Protein AF-A0A381Q3X6-F1 (afdb_monomer_lite)

Foldseek 3Di:
DAEPVVLVCLLVPQLPCCVVVVPPAAEEAQARHHPRAGDDPVSVVSNVVSVHDYYDYDPDHD

Organism: NCBI:txid408172

Radius of gyration: 11.4 Å; chains: 1; bounding box: 24×18×34 Å

Secondary structure (DSSP, 8-state):
-BHHHHHHHHHHHHHHHHHHTT----EEE-TBTTTTS---HHHHHHHHHTT--EEE--S---

Structure (mmCIF, N/CA/C/O backbone):
data_AF-A0A381Q3X6-F1
#
_entry.id   AF-A0A381Q3X6-F1
#
loop_
_atom_site.group_PDB
_atom_site.id
_atom_site.type_symbol
_atom_site.label_atom_id
_atom_site.label_alt_id
_atom_site.label_comp_id
_atom_site.label_asym_id
_atom_site.label_entity_id
_atom_site.label_seq_id
_atom_site.pdbx_PDB_ins_code
_atom_site.Cartn_x
_atom_site.Cartn_y
_atom_site.Cartn_z
_atom_site.occupancy
_atom_site.B_iso_or_equiv
_atom_site.auth_seq_id
_atom_site.auth_comp_id
_atom_site.auth_asym_id
_atom_site.auth_atom_id
_atom_site.pdbx_PDB_model_num
ATOM 1 N N . MET A 1 1 ? 3.008 4.730 -6.195 1.00 79.00 1 MET A N 1
ATOM 2 C CA . MET A 1 1 ? 4.001 3.918 -5.457 1.00 79.00 1 MET A CA 1
ATOM 3 C C . MET A 1 1 ? 5.289 3.872 -6.253 1.00 79.00 1 MET A C 1
ATOM 5 O O . MET A 1 1 ? 5.198 3.901 -7.471 1.00 79.00 1 MET A O 1
ATOM 9 N N . ILE A 1 2 ? 6.453 3.827 -5.596 1.00 81.88 2 ILE A N 1
ATOM 10 C CA . ILE A 1 2 ? 7.766 3.796 -6.259 1.00 81.88 2 ILE A CA 1
ATOM 11 C C . ILE A 1 2 ? 8.557 2.587 -5.748 1.00 81.88 2 ILE A C 1
ATOM 13 O O . ILE A 1 2 ? 9.022 2.591 -4.609 1.00 81.88 2 ILE A O 1
ATOM 17 N N . GLY A 1 3 ? 8.707 1.570 -6.596 1.00 82.94 3 GLY A N 1
ATOM 18 C CA . GLY A 1 3 ? 9.577 0.417 -6.380 1.00 82.94 3 GLY A CA 1
ATOM 19 C C . GLY A 1 3 ? 9.323 -0.364 -5.089 1.00 82.94 3 GLY A C 1
ATOM 20 O O . GLY A 1 3 ? 8.254 -0.301 -4.482 1.00 82.94 3 GLY A O 1
ATOM 21 N N . GLU A 1 4 ? 10.352 -1.099 -4.670 1.00 87.56 4 GLU A N 1
ATOM 22 C CA . GLU A 1 4 ? 10.377 -1.849 -3.409 1.00 87.56 4 GLU A CA 1
ATOM 23 C C . GLU A 1 4 ? 10.158 -0.981 -2.161 1.00 87.56 4 GLU A C 1
ATOM 25 O O . GLU A 1 4 ? 9.286 -1.345 -1.373 1.00 87.56 4 GLU A O 1
ATOM 30 N N . PRO A 1 5 ? 10.782 0.209 -2.015 1.00 89.62 5 PRO A N 1
ATOM 31 C CA . PRO A 1 5 ? 10.569 1.039 -0.828 1.00 89.62 5 PRO A CA 1
ATOM 32 C C . PRO A 1 5 ? 9.105 1.461 -0.653 1.00 89.62 5 PRO A C 1
ATOM 34 O O . PRO A 1 5 ? 8.590 1.528 0.462 1.00 89.62 5 PRO A O 1
ATOM 37 N N . GLY A 1 6 ? 8.406 1.722 -1.763 1.00 90.25 6 GLY A N 1
ATOM 38 C CA . GLY A 1 6 ? 6.979 2.020 -1.736 1.00 90.25 6 GLY A CA 1
ATOM 39 C C . GLY A 1 6 ? 6.130 0.824 -1.298 1.00 90.25 6 GLY A C 1
ATOM 40 O O . GLY A 1 6 ? 5.151 1.017 -0.577 1.00 90.25 6 GLY A O 1
ATOM 41 N N . ARG A 1 7 ? 6.503 -0.398 -1.701 1.00 91.06 7 ARG A N 1
ATOM 42 C CA . ARG A 1 7 ? 5.821 -1.627 -1.263 1.00 91.06 7 ARG A CA 1
ATOM 43 C C . ARG A 1 7 ? 6.064 -1.911 0.214 1.00 91.06 7 ARG A C 1
ATOM 45 O O . ARG A 1 7 ? 5.108 -2.203 0.925 1.00 91.06 7 ARG A O 1
ATOM 52 N N . ASP A 1 8 ? 7.303 -1.764 0.678 1.00 93.56 8 ASP A N 1
ATOM 53 C CA . ASP A 1 8 ? 7.668 -1.937 2.089 1.00 93.56 8 ASP A CA 1
ATOM 54 C C . ASP A 1 8 ? 6.883 -0.981 2.990 1.00 93.56 8 ASP A C 1
ATOM 56 O O . ASP A 1 8 ? 6.317 -1.398 3.999 1.00 93.56 8 ASP A O 1
ATOM 60 N N . ALA A 1 9 ? 6.778 0.292 2.594 1.00 94.06 9 ALA A N 1
ATOM 61 C CA . ALA A 1 9 ? 6.004 1.281 3.336 1.00 94.06 9 ALA A CA 1
ATOM 62 C C . ALA A 1 9 ? 4.518 0.901 3.429 1.00 94.06 9 ALA A C 1
ATOM 64 O O . ALA A 1 9 ? 3.920 1.018 4.496 1.00 94.06 9 ALA A O 1
ATOM 65 N N . VAL A 1 10 ? 3.917 0.416 2.336 1.00 93.94 10 VAL A N 1
ATOM 66 C CA . VAL A 1 10 ? 2.516 -0.029 2.355 1.00 93.94 10 VAL A CA 1
ATOM 67 C C . VAL A 1 10 ? 2.340 -1.251 3.250 1.00 93.94 10 VAL A C 1
ATOM 69 O O . VAL A 1 10 ? 1.455 -1.232 4.101 1.00 93.94 10 VAL A O 1
ATOM 72 N N . ARG A 1 11 ? 3.204 -2.264 3.129 1.00 94.50 11 ARG A N 1
ATOM 73 C CA . ARG A 1 11 ? 3.170 -3.456 3.990 1.00 94.50 11 ARG A CA 1
ATOM 74 C C . ARG A 1 11 ? 3.295 -3.118 5.473 1.00 94.50 11 ARG A C 1
ATOM 76 O O . ARG A 1 11 ? 2.620 -3.731 6.291 1.00 94.50 11 ARG A O 1
ATOM 83 N N . ALA A 1 12 ? 4.156 -2.163 5.812 1.00 96.44 12 ALA A N 1
ATOM 84 C CA . ALA A 1 12 ? 4.435 -1.806 7.197 1.00 96.44 12 ALA A CA 1
ATOM 85 C C . ALA A 1 12 ? 3.369 -0.899 7.826 1.00 96.44 12 ALA A C 1
ATOM 87 O O . ALA A 1 12 ? 3.194 -0.934 9.039 1.00 96.44 12 ALA A O 1
ATOM 88 N N . LEU A 1 13 ? 2.695 -0.057 7.036 1.00 96.81 13 LEU A N 1
ATOM 89 C CA . LEU A 1 13 ? 1.857 1.020 7.574 1.00 96.81 13 LEU A CA 1
ATOM 90 C C . LEU A 1 13 ? 0.367 0.827 7.303 1.00 96.81 13 LEU A C 1
ATOM 92 O O . LEU A 1 13 ? -0.458 1.185 8.141 1.00 96.81 13 LEU A O 1
ATOM 96 N N . LEU A 1 14 ? -0.001 0.305 6.131 1.00 96.69 14 LEU A N 1
ATOM 97 C CA . LEU A 1 14 ? -1.397 0.277 5.698 1.00 96.69 14 LEU A CA 1
ATOM 98 C C . LEU A 1 14 ? -2.300 -0.636 6.546 1.00 96.69 14 LEU A C 1
ATOM 100 O O . LEU A 1 14 ? -3.409 -0.188 6.857 1.00 96.69 14 LEU A O 1
ATOM 104 N N . PRO A 1 15 ? -1.865 -1.844 6.968 1.00 97.25 15 PRO A N 1
ATOM 105 C CA . PRO A 1 15 ? -2.691 -2.723 7.796 1.00 97.25 15 PRO A CA 1
ATOM 106 C C . PRO A 1 15 ? -3.146 -2.075 9.107 1.00 97.25 15 PRO A C 1
ATOM 108 O O . PRO A 1 15 ? -4.273 -2.303 9.537 1.00 97.25 15 PRO A O 1
ATOM 111 N N . ASP A 1 16 ? -2.303 -1.222 9.696 1.00 97.56 16 ASP A N 1
ATOM 112 C CA . ASP A 1 16 ? -2.607 -0.507 10.937 1.00 97.56 16 ASP A CA 1
ATOM 113 C C . ASP A 1 16 ? -3.350 0.810 10.676 1.00 97.56 16 ASP A C 1
ATOM 115 O O . ASP A 1 16 ? -4.275 1.172 11.406 1.00 97.56 16 ASP A O 1
ATOM 119 N N . LEU A 1 17 ? -2.976 1.536 9.617 1.00 97.00 17 LEU A N 1
ATOM 120 C CA . LEU A 1 17 ? -3.569 2.831 9.283 1.00 97.00 17 LEU A CA 1
ATOM 121 C C . LEU A 1 17 ? -5.033 2.701 8.844 1.00 97.00 17 LEU A C 1
ATOM 123 O O . LEU A 1 17 ? -5.865 3.512 9.251 1.00 97.00 17 LEU A O 1
ATOM 127 N N . LYS A 1 18 ? -5.364 1.680 8.039 1.00 97.38 18 LYS A N 1
ATOM 128 C CA . LYS A 1 18 ? -6.717 1.482 7.493 1.00 97.38 18 LYS A CA 1
ATOM 129 C C . LYS A 1 18 ? -7.793 1.394 8.593 1.00 97.38 18 LYS A C 1
ATOM 131 O O . LYS A 1 18 ? -8.739 2.179 8.524 1.00 97.38 18 LYS A O 1
ATOM 136 N N . PRO A 1 19 ? -7.678 0.529 9.622 1.00 97.19 19 PRO A N 1
ATOM 137 C CA . PRO A 1 19 ? -8.651 0.488 10.712 1.00 97.19 19 PRO A CA 1
ATOM 138 C C . PRO A 1 19 ? -8.556 1.704 11.640 1.00 97.19 19 PRO A C 1
ATOM 140 O O . PRO A 1 19 ? -9.591 2.202 12.075 1.00 97.19 19 PRO A O 1
ATOM 143 N N . LYS A 1 20 ? -7.344 2.206 11.925 1.00 98.06 20 LYS A N 1
ATOM 144 C CA . LYS A 1 20 ? -7.138 3.343 12.835 1.00 98.06 20 LYS A CA 1
ATOM 145 C C . LYS A 1 20 ? -7.861 4.604 12.363 1.00 98.06 20 LYS A C 1
ATOM 147 O O . LYS A 1 20 ? -8.464 5.302 13.170 1.00 98.06 20 LYS A O 1
ATOM 152 N N . GLU A 1 21 ? -7.807 4.869 11.065 1.00 97.81 21 GLU A N 1
ATOM 153 C CA . GLU A 1 21 ? -8.397 6.060 10.451 1.00 97.81 21 GLU A CA 1
ATOM 154 C C . GLU A 1 21 ? -9.785 5.780 9.841 1.00 97.81 21 GLU A C 1
ATOM 156 O O . GLU A 1 21 ? -10.337 6.628 9.143 1.00 97.81 21 GLU A O 1
ATOM 161 N N . ALA A 1 22 ? -10.353 4.588 10.077 1.00 97.31 22 ALA A N 1
ATOM 162 C CA . ALA A 1 22 ? -11.621 4.136 9.495 1.00 97.31 22 ALA A CA 1
ATOM 163 C C . ALA A 1 22 ? -11.685 4.318 7.961 1.00 97.31 22 ALA A C 1
ATOM 165 O O . ALA A 1 22 ? -12.680 4.781 7.396 1.00 97.31 22 ALA A O 1
ATOM 166 N N . ILE A 1 23 ? -10.601 3.960 7.267 1.00 97.75 23 ILE A N 1
ATOM 167 C CA . ILE A 1 23 ? -10.510 4.057 5.809 1.00 97.75 23 ILE A CA 1
ATOM 168 C C . ILE A 1 23 ? -11.270 2.888 5.179 1.00 97.75 23 ILE A C 1
ATOM 170 O O . ILE A 1 23 ? -10.895 1.723 5.310 1.00 97.75 23 ILE A O 1
ATOM 174 N N . HIS A 1 24 ? -12.325 3.213 4.438 1.00 97.00 24 HIS A N 1
ATOM 175 C CA . HIS A 1 24 ? -13.197 2.225 3.797 1.00 97.00 24 HIS A CA 1
ATOM 176 C C . HIS A 1 24 ? -12.664 1.720 2.454 1.00 97.00 24 HIS A C 1
ATOM 178 O O . HIS A 1 24 ? -13.056 0.645 2.009 1.00 97.00 24 HIS A O 1
ATOM 184 N N . PHE A 1 25 ? -11.809 2.501 1.793 1.00 97.06 25 PHE A N 1
ATOM 185 C CA . PHE A 1 25 ? -11.320 2.184 0.458 1.00 97.06 25 PHE A CA 1
ATOM 186 C C . PHE A 1 25 ? -9.946 2.806 0.214 1.00 97.06 25 PHE A C 1
ATOM 188 O O . PHE A 1 25 ? -9.744 3.994 0.470 1.00 97.06 25 PHE A O 1
ATOM 195 N N . VAL A 1 26 ? -9.010 2.010 -0.292 1.00 96.62 26 VAL A N 1
ATOM 196 C CA . VAL A 1 26 ? -7.623 2.399 -0.539 1.00 96.62 26 VAL A CA 1
ATOM 197 C C . VA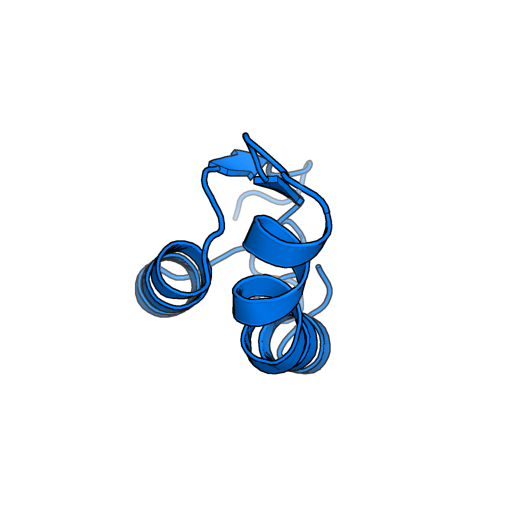L A 1 26 ? -7.291 2.204 -2.014 1.00 96.62 26 VAL A C 1
ATOM 199 O O . VAL A 1 26 ? -7.336 1.093 -2.545 1.00 96.62 26 VAL A O 1
ATOM 202 N N . ILE A 1 27 ? -6.898 3.301 -2.659 1.00 94.19 27 ILE A N 1
ATOM 203 C CA . ILE A 1 27 ? -6.470 3.340 -4.059 1.00 94.19 27 ILE A CA 1
ATOM 204 C C . ILE A 1 27 ? -4.957 3.555 -4.096 1.00 94.19 27 ILE A C 1
ATOM 206 O O . ILE A 1 27 ? -4.458 4.496 -3.479 1.00 94.19 27 ILE A O 1
ATOM 210 N N . CYS A 1 28 ? -4.226 2.738 -4.859 1.00 90.25 28 CYS A N 1
ATOM 211 C CA . CYS A 1 28 ? -2.809 2.977 -5.136 1.00 90.25 28 CYS A CA 1
ATOM 212 C C . CYS A 1 28 ? -2.561 3.223 -6.619 1.00 90.25 28 CYS A C 1
ATOM 214 O O . CYS A 1 28 ? -2.947 2.414 -7.455 1.00 90.25 28 CYS A O 1
ATOM 216 N N . ASN A 1 29 ? -1.829 4.284 -6.953 1.00 87.69 29 ASN A N 1
ATOM 217 C CA . ASN A 1 29 ? -1.222 4.380 -8.276 1.00 87.69 29 ASN A CA 1
ATOM 218 C C . ASN A 1 29 ? 0.007 3.455 -8.340 1.00 87.69 29 ASN A C 1
ATOM 220 O O . ASN A 1 29 ? 0.974 3.645 -7.592 1.00 87.69 29 ASN A O 1
ATOM 224 N N . GLY A 1 30 ? -0.046 2.469 -9.232 1.00 80.00 30 GLY A N 1
ATOM 225 C CA . GLY A 1 30 ? 0.951 1.420 -9.389 1.00 80.00 30 GLY A CA 1
ATOM 226 C C . GLY A 1 30 ? 1.961 1.628 -10.521 1.00 80.00 30 GLY A C 1
ATOM 227 O O . GLY A 1 30 ? 2.732 0.708 -10.781 1.00 80.00 30 GLY A O 1
ATOM 228 N N . GLU A 1 31 ? 1.998 2.787 -11.187 1.00 75.44 31 GLU A N 1
ATOM 229 C CA . GLU A 1 31 ? 2.769 2.967 -12.431 1.00 75.44 31 GLU A CA 1
ATOM 230 C C . GLU A 1 31 ? 4.288 2.733 -12.273 1.00 75.44 31 GLU A C 1
ATOM 232 O O . GLU A 1 31 ? 4.937 2.271 -13.204 1.00 75.44 31 GLU A O 1
ATOM 237 N N . ASN A 1 32 ? 4.848 2.963 -11.076 1.00 72.31 32 ASN A N 1
ATOM 238 C CA . ASN A 1 32 ? 6.281 2.799 -10.790 1.00 72.31 32 ASN A CA 1
ATOM 239 C C . ASN A 1 32 ? 6.580 1.641 -9.820 1.00 72.31 32 ASN A C 1
ATOM 241 O O . ASN A 1 32 ? 7.625 1.632 -9.169 1.00 72.31 32 ASN A O 1
ATOM 245 N N . THR A 1 33 ? 5.674 0.671 -9.675 1.00 64.12 33 THR A N 1
ATOM 246 C CA . THR A 1 33 ? 5.764 -0.358 -8.620 1.00 64.12 33 THR A CA 1
ATOM 247 C C . THR A 1 33 ? 6.919 -1.340 -8.828 1.00 64.12 33 THR A C 1
ATOM 249 O O . THR A 1 33 ? 7.540 -1.741 -7.850 1.00 64.12 33 THR A O 1
ATOM 252 N N . ALA A 1 34 ? 7.282 -1.676 -10.066 1.00 62.75 34 ALA A N 1
ATOM 253 C CA . ALA A 1 34 ? 8.367 -2.599 -10.413 1.00 62.75 34 ALA A CA 1
ATOM 254 C C . ALA A 1 34 ? 9.560 -1.887 -11.083 1.00 62.75 34 ALA A C 1
ATOM 256 O O . ALA A 1 34 ? 10.028 -2.303 -12.138 1.00 62.75 34 ALA A O 1
ATOM 257 N N . GLY A 1 35 ? 10.033 -0.769 -10.517 1.00 56.12 35 GLY A N 1
ATOM 258 C CA . GLY A 1 35 ? 11.256 -0.108 -11.004 1.00 56.12 35 GLY A CA 1
ATOM 259 C C . GLY A 1 35 ? 11.169 0.426 -12.442 1.00 56.12 35 GLY A C 1
ATOM 260 O O . GLY A 1 35 ? 12.181 0.471 -13.132 1.00 56.12 35 GLY A O 1
ATOM 261 N N . GLY A 1 36 ? 9.967 0.804 -12.889 1.00 55.47 36 GLY A N 1
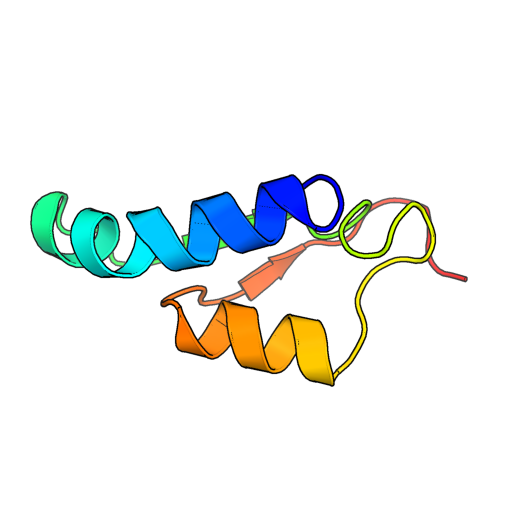ATOM 262 C CA . GLY A 1 36 ? 9.697 1.313 -14.241 1.00 55.47 36 GLY A CA 1
ATOM 263 C C . GLY A 1 36 ? 8.917 0.358 -15.157 1.00 55.47 36 GLY A C 1
ATOM 264 O O . GLY A 1 36 ? 8.471 0.799 -16.206 1.00 55.47 36 GLY A O 1
ATOM 265 N N . TYR A 1 37 ? 8.690 -0.900 -14.754 1.00 55.75 37 TYR A N 1
ATOM 266 C CA . TYR A 1 37 ? 7.981 -1.923 -15.552 1.00 55.75 37 TYR A CA 1
ATOM 267 C C . TYR A 1 37 ? 6.566 -2.271 -15.032 1.00 55.75 37 TYR A C 1
ATOM 269 O O . TYR A 1 37 ? 6.112 -3.409 -15.122 1.00 55.75 37 TYR A O 1
ATOM 277 N N . GLY A 1 38 ? 5.840 -1.310 -14.452 1.00 65.50 38 GLY A N 1
ATOM 278 C CA . GLY A 1 38 ? 4.466 -1.543 -13.979 1.00 65.50 38 GLY A CA 1
ATOM 279 C C . GLY A 1 38 ? 4.372 -2.401 -12.705 1.00 65.50 38 GLY A C 1
ATOM 280 O O . GLY A 1 38 ? 5.102 -2.153 -11.745 1.00 65.50 38 GLY A 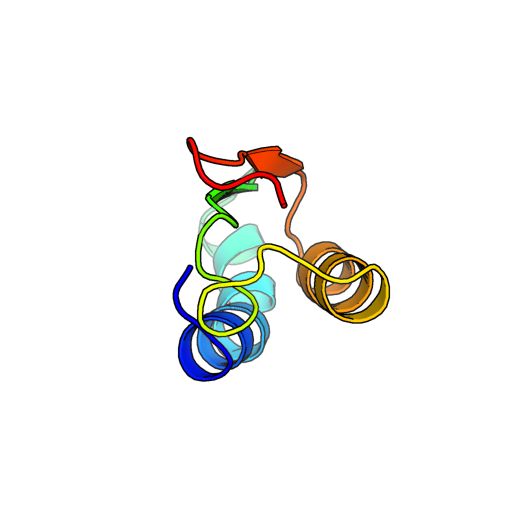O 1
ATOM 281 N N . ILE A 1 39 ? 3.438 -3.364 -12.662 1.00 76.75 39 ILE A N 1
ATOM 282 C CA . ILE A 1 39 ? 3.140 -4.244 -11.512 1.00 76.75 39 ILE A CA 1
ATOM 283 C C . ILE A 1 39 ? 3.146 -5.721 -11.944 1.00 76.75 39 ILE A C 1
ATOM 285 O O . ILE A 1 39 ? 2.647 -6.056 -13.015 1.00 76.75 39 ILE A O 1
ATOM 289 N N . THR A 1 40 ? 3.700 -6.614 -11.119 1.00 82.88 40 THR A N 1
ATOM 290 C CA . THR A 1 40 ? 3.635 -8.075 -11.336 1.00 82.88 40 THR A CA 1
ATOM 291 C C . THR A 1 40 ? 2.460 -8.681 -10.566 1.00 82.88 40 THR A C 1
ATOM 293 O O . THR A 1 40 ? 1.987 -8.092 -9.596 1.00 82.88 40 THR A O 1
ATOM 296 N N . ALA A 1 41 ? 2.002 -9.879 -10.940 1.00 85.62 41 ALA A N 1
ATOM 297 C CA . ALA A 1 41 ? 0.917 -10.560 -10.220 1.00 85.62 41 ALA A CA 1
ATOM 298 C C . ALA A 1 41 ? 1.247 -10.806 -8.732 1.00 85.62 41 ALA A C 1
ATOM 300 O O . ALA A 1 41 ? 0.387 -10.623 -7.867 1.00 85.62 41 ALA A O 1
ATOM 301 N N . ASP A 1 42 ? 2.501 -11.151 -8.432 1.00 87.94 42 ASP A N 1
ATOM 302 C CA . ASP A 1 42 ? 2.960 -11.394 -7.061 1.00 87.94 42 ASP A CA 1
ATOM 303 C C . ASP A 1 42 ? 2.948 -10.104 -6.234 1.00 87.94 42 ASP A C 1
ATOM 305 O O . ASP A 1 42 ? 2.378 -10.067 -5.144 1.00 87.94 42 ASP A O 1
ATOM 309 N N . THR A 1 43 ? 3.496 -9.013 -6.785 1.00 86.81 43 THR A N 1
ATOM 310 C CA . THR A 1 43 ? 3.506 -7.711 -6.096 1.00 86.81 43 THR A CA 1
ATOM 311 C C . THR A 1 43 ? 2.100 -7.137 -5.932 1.00 86.81 43 THR A C 1
ATOM 313 O O . THR A 1 43 ? 1.804 -6.537 -4.902 1.00 86.81 43 THR A O 1
ATOM 316 N N . ALA A 1 44 ? 1.201 -7.361 -6.895 1.00 87.44 44 ALA A N 1
ATOM 317 C CA . ALA A 1 44 ? -0.208 -7.006 -6.753 1.00 87.44 44 ALA A CA 1
ATOM 318 C C . ALA A 1 44 ? -0.875 -7.786 -5.612 1.00 87.44 44 ALA A C 1
ATOM 320 O O . ALA A 1 44 ? -1.538 -7.184 -4.771 1.00 87.44 44 ALA A O 1
ATOM 321 N N . SER A 1 45 ? -0.669 -9.104 -5.550 1.00 90.94 45 SER A N 1
ATOM 322 C CA . SER A 1 45 ? -1.267 -9.969 -4.524 1.00 90.94 45 SER A CA 1
ATOM 323 C C . SER A 1 45 ? -0.799 -9.603 -3.115 1.00 90.94 45 SER A C 1
ATOM 325 O O . SER A 1 45 ? -1.609 -9.507 -2.196 1.00 90.94 45 SER A O 1
ATOM 327 N N . GLU A 1 46 ? 0.496 -9.332 -2.955 1.00 90.88 46 GLU A N 1
ATOM 328 C CA . GLU A 1 46 ? 1.099 -8.873 -1.700 1.00 90.88 46 GLU A CA 1
ATOM 329 C C . GLU A 1 46 ? 0.451 -7.573 -1.187 1.00 90.88 46 GLU A C 1
ATOM 331 O O . GLU A 1 46 ? 0.071 -7.451 -0.019 1.00 90.88 46 GLU A O 1
ATOM 336 N N . LEU A 1 47 ? 0.291 -6.595 -2.076 1.00 91.44 47 LEU A N 1
ATOM 337 C CA . LEU A 1 47 ? -0.248 -5.279 -1.744 1.00 91.44 47 LEU A CA 1
ATOM 338 C C . LEU A 1 47 ? -1.759 -5.311 -1.482 1.00 91.44 47 LEU A C 1
ATOM 340 O O . LEU A 1 47 ? -2.219 -4.663 -0.543 1.00 91.44 47 LEU A O 1
ATOM 344 N N . LEU A 1 48 ? -2.523 -6.100 -2.244 1.00 93.62 48 LEU A N 1
ATOM 345 C CA . LEU A 1 48 ? -3.941 -6.352 -1.955 1.00 93.62 48 LEU A CA 1
ATOM 346 C C . LEU A 1 48 ? -4.104 -7.008 -0.577 1.00 93.62 48 LEU A C 1
ATOM 348 O O . LEU A 1 48 ? -4.939 -6.585 0.221 1.00 93.62 48 LEU A O 1
ATOM 352 N N . GLY A 1 49 ? -3.232 -7.965 -0.243 1.00 94.69 49 GLY A N 1
ATOM 353 C CA . GLY A 1 49 ? -3.176 -8.577 1.087 1.00 94.69 49 GLY A CA 1
ATOM 354 C C . GLY A 1 49 ? -2.837 -7.599 2.220 1.00 94.69 49 GLY A C 1
ATOM 355 O O . GLY A 1 49 ? -3.174 -7.861 3.370 1.00 94.69 49 GLY A O 1
ATOM 356 N N . SER A 1 50 ? -2.230 -6.451 1.907 1.00 94.94 50 SER A N 1
ATOM 357 C CA . SER A 1 50 ? -1.882 -5.400 2.878 1.00 94.94 50 SER A CA 1
ATOM 358 C C . SER A 1 50 ? -3.029 -4.415 3.155 1.00 94.94 50 SER A C 1
ATOM 360 O O . SER A 1 50 ? -2.846 -3.437 3.877 1.00 94.94 50 SER A O 1
ATOM 362 N N . GLY A 1 51 ? -4.213 -4.645 2.577 1.00 94.81 51 GLY A N 1
ATOM 363 C CA . GLY A 1 51 ? -5.390 -3.788 2.745 1.00 94.81 51 GLY A CA 1
ATOM 364 C C . GLY A 1 51 ? -5.621 -2.802 1.602 1.00 94.81 51 GLY A C 1
ATOM 365 O O . GLY A 1 51 ? -6.482 -1.928 1.729 1.00 94.81 51 GLY A O 1
ATOM 366 N N . LEU A 1 52 ? -4.884 -2.934 0.497 1.00 94.94 52 LEU A N 1
ATOM 367 C CA . LEU A 1 52 ? -5.177 -2.211 -0.732 1.00 94.94 52 LE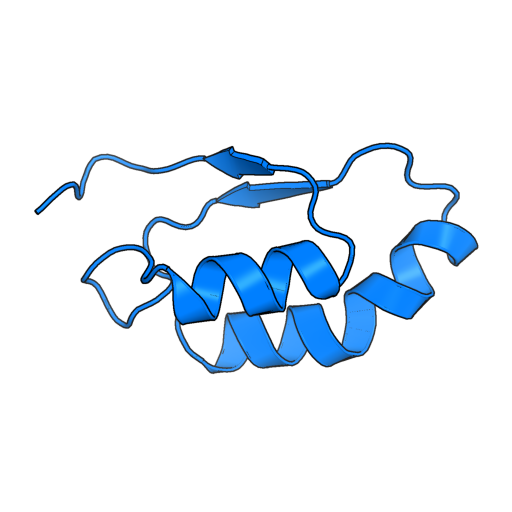U A CA 1
ATOM 368 C C . LEU A 1 52 ? -6.416 -2.795 -1.423 1.00 94.94 52 LEU A C 1
ATOM 370 O O . LEU A 1 52 ? -6.552 -4.011 -1.495 1.00 94.94 52 LEU A O 1
ATOM 374 N N . ASP A 1 5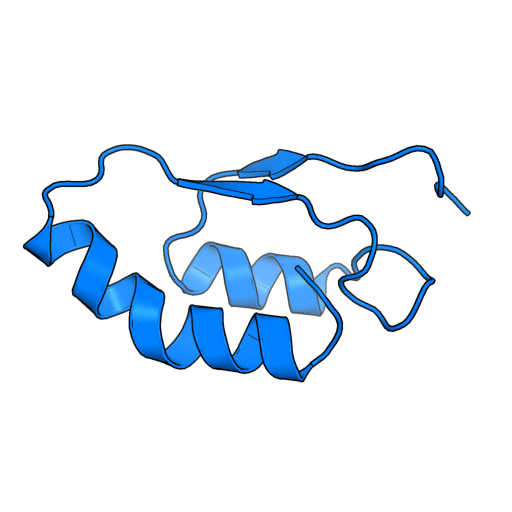3 ? -7.282 -1.946 -1.977 1.00 96.00 53 ASP A N 1
ATOM 375 C CA . ASP A 1 53 ? -8.501 -2.411 -2.649 1.00 96.00 53 ASP A CA 1
ATOM 376 C C . ASP A 1 53 ? -8.374 -2.365 -4.177 1.00 96.00 53 ASP A C 1
ATOM 378 O O . ASP A 1 53 ? -8.876 -3.245 -4.875 1.00 96.00 53 ASP A O 1
ATOM 382 N N . VAL A 1 54 ? -7.692 -1.351 -4.723 1.00 93.00 54 VAL A N 1
ATOM 383 C CA . VAL A 1 54 ? -7.543 -1.210 -6.176 1.00 93.00 54 VAL A CA 1
ATOM 384 C C . VAL A 1 54 ? -6.258 -0.492 -6.575 1.00 93.00 54 VAL A C 1
ATOM 386 O O . VAL A 1 54 ? -5.759 0.393 -5.872 1.00 93.00 54 VAL A O 1
ATOM 389 N N . PHE A 1 55 ? -5.764 -0.845 -7.761 1.00 87.88 55 PHE A N 1
ATOM 390 C CA . PHE A 1 55 ? -4.692 -0.130 -8.436 1.00 87.88 55 PHE A CA 1
ATOM 391 C C . PHE A 1 55 ? -5.225 0.756 -9.553 1.00 87.88 55 PHE A C 1
ATOM 393 O O . PHE A 1 55 ? -6.097 0.358 -10.323 1.00 87.88 55 PHE A O 1
ATOM 400 N N . THR A 1 56 ? -4.623 1.927 -9.699 1.00 87.44 56 THR A N 1
ATOM 401 C CA . THR A 1 56 ? -4.631 2.676 -10.955 1.00 87.44 56 THR A CA 1
ATOM 402 C C . THR A 1 56 ? -3.267 2.552 -11.624 1.00 87.44 56 THR A C 1
ATOM 404 O O . THR A 1 56 ? -2.253 2.339 -10.958 1.00 87.44 56 THR A O 1
ATOM 407 N N . LEU A 1 57 ? -3.232 2.661 -12.949 1.00 81.31 57 LEU A N 1
ATOM 408 C CA . LEU A 1 57 ? -2.004 2.648 -13.744 1.00 81.31 57 LEU A CA 1
ATOM 409 C C . LEU A 1 57 ? -1.885 3.963 -14.524 1.00 81.31 57 LEU A C 1
ATOM 411 O O . LEU A 1 57 ? -2.883 4.649 -14.746 1.00 81.31 57 LEU A O 1
ATOM 415 N N . GLY A 1 58 ? -0.659 4.310 -14.911 1.00 73.69 58 GLY A N 1
ATOM 416 C CA . GLY A 1 58 ? -0.343 5.470 -15.747 1.00 73.69 58 GLY A CA 1
ATOM 417 C C . GLY A 1 58 ? -0.000 5.090 -17.191 1.00 73.69 58 GLY A C 1
ATOM 418 O O . GLY A 1 58 ? -0.194 3.953 -17.617 1.00 73.69 58 GLY A O 1
ATOM 419 N N . THR A 1 59 ? 0.553 6.041 -17.947 1.00 64.94 59 THR A N 1
ATOM 420 C CA . THR A 1 59 ? 0.893 5.926 -19.383 1.00 64.94 59 THR A CA 1
ATOM 421 C C . THR A 1 59 ? 2.103 5.044 -19.710 1.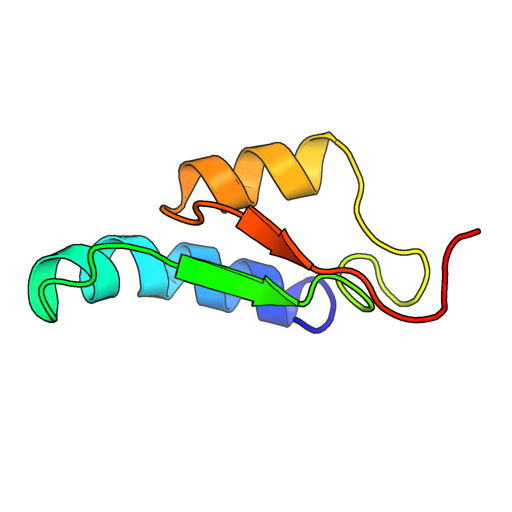00 64.94 59 THR A C 1
ATOM 423 O O . THR A 1 59 ? 2.554 5.045 -20.852 1.00 64.94 59 THR A O 1
ATOM 426 N N . HIS A 1 60 ? 2.577 4.228 -18.770 1.00 52.09 60 HIS A N 1
ATOM 427 C CA . HIS A 1 60 ? 3.549 3.170 -19.051 1.00 52.09 60 HIS A CA 1
ATOM 428 C C . HIS A 1 60 ? 2.903 1.784 -18.926 1.00 52.09 60 HIS A C 1
ATOM 430 O O . HIS A 1 60 ? 3.055 1.123 -17.898 1.00 52.09 60 HIS A O 1
ATOM 436 N N . PRO A 1 61 ? 2.167 1.319 -19.950 1.00 45.62 61 PRO A N 1
ATOM 437 C CA . PRO A 1 61 ? 1.880 -0.087 -20.120 1.00 45.62 61 PRO A CA 1
ATOM 438 C C . PRO A 1 61 ? 2.783 -0.618 -21.236 1.00 45.62 61 PRO A C 1
ATOM 440 O O . PRO A 1 61 ? 2.467 -0.400 -22.404 1.00 45.62 61 PRO A O 1
ATOM 443 N N . MET A 1 62 ? 3.908 -1.241 -20.876 1.00 46.28 62 MET A N 1
ATOM 444 C CA . MET A 1 62 ? 4.621 -2.318 -21.601 1.00 46.28 62 MET A CA 1
ATOM 445 C C . MET A 1 62 ? 6.045 -2.461 -21.072 1.00 46.28 62 MET A C 1
ATOM 447 O O . MET A 1 62 ? 6.803 -1.470 -21.145 1.00 46.28 62 MET A O 1
#

pLDDT: mean 85.13, std 14.21, range [45.62, 98.06]

Sequence (62 aa):
MIGEPGRDAVRALLPDLKPKEAIHFVICNGENTAGGYGITADTASELLGSGLDVFTLGTHPM

InterPro domains:
  IPR005235 Metallophosphoesterase, YmdB-like [PF13277] (2-60)
  IPR005235 Metallophosphoesterase, YmdB-like [PTHR36303] (2-60)
  IPR029052 Metallo-dependent phosphatase-like [G3DSA:3.60.21.10] (1-62)
  IPR029052 Metallo-dependent phosphatase-like [SSF56300] (2-60)